Protein AF-A0AA36JBL5-F1 (afdb_monomer)

pLDDT: mean 81.2, std 15.37, range [31.45, 94.56]

Solvent-accessible surface area (backbone atoms only — not comparable to full-atom values): 6962 Å² total; per-residue (Å²): 134,81,83,80,79,85,84,66,90,83,68,50,71,67,66,57,46,62,51,73,68,32,51,54,50,50,47,45,70,74,28,76,80,78,64,76,64,99,62,92,75,74,70,82,41,57,70,32,48,57,27,90,85,73,53,84,54,40,25,43,68,77,63,62,66,41,50,85,86,59,53,72,68,56,55,52,48,47,46,68,69,66,71,41,96,44,58,39,34,30,26,59,97,52,27,53,76,50,74,48,35,60,67,64,73,69,48,90,82,125

Sequence (110 aa):
VRPLDWDSSHQGLLEGTMTRKGAQRLLKMLDPRGQTPDREIDLMDPQFQAPPDGSEPMVEGSPVRVSPDCTVKDVYLLMKVAESDGVVYVTDRGILQGTITLTTLMSREI

Foldseek 3Di:
DDDDDPPPPPWDFCQKDFDPVLVVVVCCVCCVPPPPDPDDDDCPPCCQCQNPVRDDHRIGRDAAEDEPPDDLVVVVVCCVPVVPPQKYFYDDVRITPGIDGPCNSPDPDD

Mean predicted aligned error: 8.46 Å

Radius of gyration: 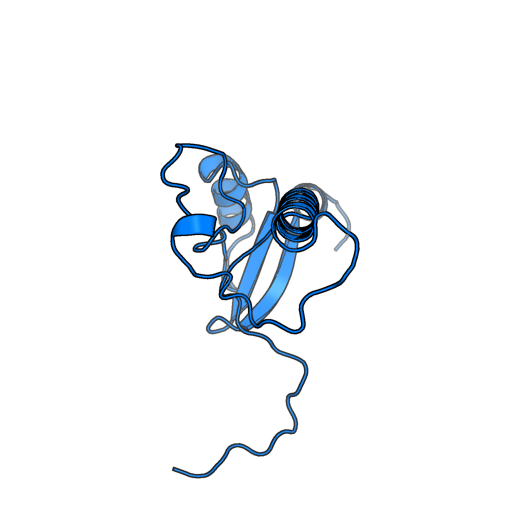17.3 Å; Cα contacts (8 Å, |Δi|>4): 117; chains: 1; bounding box: 46×28×44 Å

Nearest PDB structures (foldseek):
  5mcp-assembly1_D  TM=7.069E-01  e=1.884E-02  Eremothecium gossypii ATCC 10895
  5mcp-assembly1_B  TM=7.668E-01  e=3.382E-02  Eremothecium gossypii ATCC 10895
  4z87-assembly2_D-8  TM=7.384E-01  e=5.689E-02  Eremothecium gossypii ATCC 10895
  1o50-assembly1_A-2  TM=8.892E-01  e=2.539E-01  Thermotoga maritima
  4noc-assembly2_C-2  TM=5.086E-01  e=4.681E-02  Kribbella flavida DSM 17836

InterPro domains:
  IPR000644 CBS domain [PS51371] (58-110)
  IPR046342 CBS domain superfamily [SSF54631] (10-106)

Secondary structure (DSSP, 8-state):
-PPPPS--TT--B---EE-HHHHHHHHHHH-TTS--------TTSHHHHS-TT-PPPSEESS--EE-TT--HHHHHHHHHHS--SSEEEEEETTEEEEEEEHHHHH----

Organism: NCBI:txid2562239

Structure (mmCIF, N/CA/C/O backbone):
data_AF-A0AA36JBL5-F1
#
_entry.id   AF-A0AA36JBL5-F1
#
loop_
_atom_site.group_PDB
_atom_site.id
_atom_site.type_symbol
_atom_site.label_atom_id
_atom_site.label_alt_id
_atom_site.label_comp_id
_atom_site.label_asym_id
_atom_site.label_entity_id
_atom_site.label_seq_id
_atom_site.pdbx_PDB_ins_code
_atom_site.Cartn_x
_atom_site.Cartn_y
_atom_site.Cartn_z
_atom_site.occupancy
_atom_site.B_iso_or_equiv
_atom_site.auth_seq_id
_atom_site.auth_comp_id
_atom_site.auth_asym_id
_atom_site.auth_atom_id
_atom_site.pdbx_PDB_model_num
ATOM 1 N N . VAL A 1 1 ? -26.136 -12.834 -16.562 1.00 43.09 1 VAL A N 1
ATOM 2 C CA . VAL A 1 1 ? -25.249 -11.872 -15.870 1.00 43.09 1 VAL A CA 1
ATOM 3 C C 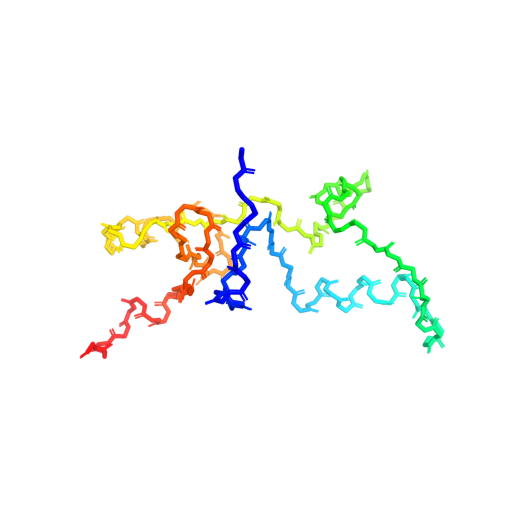. VAL A 1 1 ? -25.464 -10.530 -16.544 1.00 43.09 1 VAL A C 1
ATOM 5 O O . VAL A 1 1 ? -25.189 -10.434 -17.732 1.00 43.09 1 VAL A O 1
ATOM 8 N N . ARG A 1 2 ? -26.130 -9.578 -15.878 1.00 31.45 2 ARG A N 1
ATOM 9 C CA . ARG A 1 2 ? -26.355 -8.242 -16.457 1.00 31.45 2 ARG A CA 1
ATOM 10 C C . ARG A 1 2 ? -25.055 -7.436 -16.353 1.00 31.45 2 ARG A C 1
ATOM 12 O O . ARG A 1 2 ? -24.372 -7.599 -15.342 1.00 31.45 2 ARG A O 1
ATOM 19 N N . PRO A 1 3 ? -24.714 -6.604 -17.348 1.00 39.09 3 PRO A N 1
ATOM 20 C CA . PRO A 1 3 ? -23.619 -5.664 -17.195 1.00 39.09 3 PRO A CA 1
ATOM 21 C C . PRO A 1 3 ? -24.020 -4.629 -16.140 1.00 39.09 3 PRO A C 1
ATOM 23 O O . PRO A 1 3 ? -25.163 -4.175 -16.121 1.00 39.09 3 PRO A O 1
ATOM 26 N N . LEU A 1 4 ? -23.097 -4.330 -15.230 1.00 41.41 4 LEU A N 1
ATOM 27 C CA . LEU A 1 4 ? -23.245 -3.257 -14.254 1.00 41.41 4 LEU A CA 1
ATOM 28 C C . LEU A 1 4 ? -23.182 -1.914 -14.989 1.00 41.41 4 LEU A C 1
ATOM 30 O O . LEU A 1 4 ? -22.214 -1.646 -15.702 1.00 41.41 4 LEU A O 1
ATOM 34 N N . ASP A 1 5 ? -24.233 -1.112 -14.820 1.00 41.34 5 ASP A N 1
ATOM 35 C CA . ASP A 1 5 ? -24.279 0.285 -15.241 1.00 41.34 5 ASP A CA 1
ATOM 36 C C . ASP A 1 5 ? -23.172 1.079 -14.535 1.00 41.34 5 ASP A C 1
ATOM 38 O O . ASP A 1 5 ? -22.954 0.965 -13.329 1.00 41.34 5 ASP A O 1
ATOM 42 N N . TRP A 1 6 ? -22.454 1.868 -15.326 1.00 44.25 6 TRP A N 1
ATOM 43 C CA . TRP A 1 6 ? -21.188 2.528 -15.008 1.00 44.25 6 TRP A CA 1
ATOM 44 C C . TRP A 1 6 ? -21.320 3.823 -14.179 1.00 44.25 6 TRP A C 1
ATOM 46 O O . TRP A 1 6 ? -20.574 4.773 -14.401 1.00 44.25 6 TRP A O 1
ATOM 56 N N . ASP A 1 7 ? -22.210 3.869 -13.186 1.00 45.88 7 ASP A N 1
ATOM 57 C CA . ASP A 1 7 ? -22.454 5.086 -12.381 1.00 45.88 7 ASP A CA 1
ATOM 58 C C . ASP A 1 7 ? -21.869 5.028 -10.947 1.00 45.88 7 ASP A C 1
ATOM 60 O O . ASP A 1 7 ? -22.451 5.513 -9.979 1.00 45.88 7 ASP A O 1
ATOM 64 N N . SER A 1 8 ? -20.676 4.430 -10.797 1.00 46.16 8 SER A N 1
ATOM 65 C CA . SER A 1 8 ? -19.901 4.340 -9.536 1.00 46.16 8 SER A CA 1
ATOM 66 C C . SER A 1 8 ? -18.388 4.567 -9.740 1.00 46.16 8 SER A C 1
ATOM 68 O O . SER A 1 8 ? -17.540 3.888 -9.163 1.00 46.16 8 SER A O 1
ATOM 70 N N . SER A 1 9 ? -18.037 5.519 -10.604 1.00 46.12 9 SER A N 1
ATOM 71 C CA . SER A 1 9 ? -16.728 5.694 -11.262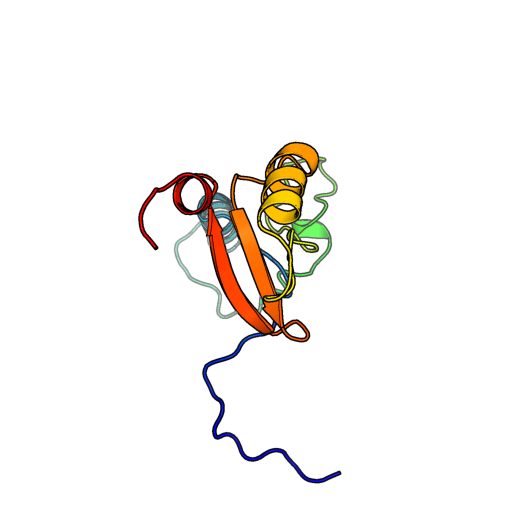 1.00 46.12 9 SER A CA 1
ATOM 72 C C . SER A 1 9 ? -15.521 6.133 -10.403 1.00 46.12 9 SER A C 1
ATOM 74 O O . SER A 1 9 ? -14.504 6.520 -10.968 1.00 46.12 9 SER A O 1
ATOM 76 N N . HIS A 1 10 ? -15.586 6.110 -9.066 1.00 52.38 10 HIS A N 1
ATOM 77 C CA . HIS A 1 10 ? -14.526 6.677 -8.200 1.00 52.38 10 HIS A CA 1
ATOM 78 C C . HIS A 1 10 ? -13.954 5.702 -7.159 1.00 52.38 10 HIS A C 1
ATOM 80 O O . HIS A 1 10 ? -13.143 6.091 -6.322 1.00 52.38 10 HIS A O 1
ATOM 86 N N . GLN A 1 11 ? -14.363 4.436 -7.194 1.00 65.44 11 GLN A N 1
ATOM 87 C CA . GLN A 1 11 ? -13.971 3.439 -6.204 1.00 65.44 11 GLN A CA 1
ATOM 88 C C . GLN A 1 11 ? -13.049 2.393 -6.840 1.00 65.44 11 GLN A C 1
ATOM 90 O O . GLN A 1 11 ? -13.493 1.535 -7.597 1.00 65.44 11 GLN A O 1
ATOM 95 N N . GLY A 1 12 ? -11.747 2.509 -6.565 1.00 82.75 12 GLY A N 1
ATOM 96 C CA . GLY A 1 12 ? -10.714 1.596 -7.058 1.00 82.75 12 GLY A CA 1
ATOM 97 C C . GLY A 1 12 ? -10.407 0.470 -6.070 1.00 82.75 12 GLY A C 1
ATOM 98 O O . GLY A 1 12 ? -10.444 0.673 -4.854 1.00 82.75 12 GLY A O 1
ATOM 99 N N . LEU A 1 13 ? -10.082 -0.712 -6.596 1.00 90.75 13 LEU A N 1
ATOM 100 C CA . LEU A 1 13 ? -9.536 -1.813 -5.801 1.00 90.75 13 LEU A CA 1
ATOM 101 C C . LEU A 1 13 ? -8.097 -1.495 -5.382 1.00 90.75 13 LEU A C 1
ATOM 103 O O . LEU A 1 13 ? -7.301 -1.004 -6.184 1.00 90.75 13 LEU A O 1
ATOM 107 N N . LEU A 1 14 ? -7.761 -1.779 -4.123 1.00 91.38 14 LEU A N 1
ATOM 108 C CA . LEU A 1 14 ? -6.386 -1.686 -3.639 1.00 91.38 14 LEU A CA 1
ATOM 109 C C . LEU A 1 14 ? -5.637 -2.989 -3.945 1.00 91.38 14 LEU A C 1
ATOM 111 O O . LEU A 1 14 ? -5.701 -3.940 -3.161 1.00 91.38 14 LEU A O 1
ATOM 115 N N . GLU A 1 15 ? -4.922 -2.996 -5.067 1.00 91.25 15 GLU A N 1
ATOM 116 C CA . GLU A 1 15 ? -4.076 -4.120 -5.504 1.00 91.25 15 GLU A CA 1
ATOM 117 C C . GLU A 1 15 ? -2.639 -4.030 -4.972 1.00 91.25 15 GLU A C 1
ATOM 119 O O . GLU A 1 15 ? -1.993 -5.045 -4.742 1.00 91.25 15 GLU A O 1
ATOM 124 N N . GLY A 1 16 ? -2.131 -2.818 -4.741 1.00 92.19 16 GLY A N 1
ATOM 125 C CA . GLY A 1 16 ? -0.761 -2.610 -4.287 1.00 92.19 16 GLY A CA 1
ATOM 126 C C . GLY A 1 16 ? -0.467 -1.148 -3.983 1.00 92.19 16 GLY A C 1
ATOM 127 O O . GLY A 1 16 ? -1.301 -0.267 -4.205 1.00 92.19 16 GLY A O 1
ATOM 128 N N . THR A 1 17 ? 0.723 -0.880 -3.450 1.00 91.50 17 THR A N 1
ATOM 129 C CA . THR A 1 17 ? 1.171 0.483 -3.143 1.00 91.50 17 THR A CA 1
ATOM 130 C C . THR A 1 17 ? 2.581 0.725 -3.649 1.00 91.50 17 THR A C 1
ATOM 132 O O . THR A 1 17 ? 3.391 -0.188 -3.773 1.00 91.50 17 THR A O 1
ATOM 135 N N . MET A 1 18 ? 2.870 1.978 -3.975 1.00 92.12 18 MET A N 1
ATOM 136 C CA . MET A 1 18 ? 4.167 2.403 -4.478 1.00 92.12 18 MET A CA 1
ATOM 137 C C . MET A 1 18 ? 4.496 3.749 -3.852 1.00 92.12 18 MET A C 1
ATOM 139 O O . MET A 1 18 ? 3.698 4.689 -3.898 1.00 92.12 18 MET A O 1
ATOM 143 N N . THR A 1 19 ? 5.692 3.870 -3.285 1.00 90.00 19 THR A N 1
ATOM 144 C CA . THR A 1 19 ? 6.155 5.162 -2.783 1.00 90.00 19 THR A CA 1
ATOM 145 C C . THR A 1 19 ? 6.458 6.099 -3.951 1.00 90.00 19 THR A C 1
ATOM 147 O O . THR A 1 19 ? 6.851 5.678 -5.041 1.00 90.00 19 THR A O 1
ATOM 150 N N . ARG A 1 20 ? 6.374 7.414 -3.725 1.00 90.25 20 ARG A N 1
ATOM 151 C CA . ARG A 1 20 ? 6.786 8.402 -4.739 1.00 90.25 20 ARG A CA 1
ATOM 152 C C . ARG A 1 20 ? 8.237 8.188 -5.199 1.00 90.25 20 ARG A C 1
ATOM 154 O O . ARG A 1 20 ? 8.540 8.382 -6.373 1.00 90.25 20 ARG A O 1
ATOM 161 N N . LYS A 1 21 ? 9.121 7.772 -4.284 1.00 89.81 21 LYS A N 1
ATOM 162 C CA . LYS A 1 21 ? 10.516 7.407 -4.579 1.00 89.81 21 LYS A CA 1
ATOM 163 C C . LYS A 1 21 ? 10.578 6.198 -5.523 1.00 89.81 21 LYS A C 1
ATOM 165 O O . LYS A 1 21 ? 11.322 6.247 -6.501 1.00 89.81 21 LYS A O 1
ATOM 170 N N . GLY A 1 22 ? 9.775 5.163 -5.266 1.00 89.06 22 GLY A N 1
ATOM 171 C CA . GLY A 1 22 ? 9.626 3.993 -6.138 1.00 89.06 22 GLY A CA 1
ATOM 172 C C . GLY A 1 22 ? 9.168 4.377 -7.545 1.00 89.06 22 GLY A C 1
ATOM 173 O O . GLY A 1 22 ? 9.831 4.024 -8.517 1.00 89.06 22 GLY A O 1
ATOM 174 N N . ALA A 1 23 ? 8.135 5.218 -7.656 1.00 89.06 23 ALA A N 1
ATOM 175 C CA . ALA A 1 23 ? 7.640 5.714 -8.943 1.00 89.06 23 ALA A CA 1
ATOM 176 C C . ALA A 1 23 ? 8.718 6.471 -9.732 1.00 89.06 23 ALA A C 1
ATOM 178 O O . ALA A 1 23 ? 8.909 6.246 -10.923 1.00 89.06 23 ALA A O 1
ATOM 179 N N . GLN A 1 24 ? 9.476 7.346 -9.068 1.00 88.44 24 GLN A N 1
ATOM 180 C CA . GLN A 1 24 ? 10.572 8.077 -9.708 1.00 88.44 24 GLN A CA 1
ATOM 181 C C . GLN A 1 24 ? 11.706 7.155 -10.170 1.00 88.44 24 GLN A C 1
ATOM 183 O O . GLN A 1 24 ? 12.305 7.406 -11.215 1.00 88.44 24 GLN A O 1
ATOM 188 N N . ARG A 1 25 ? 12.023 6.105 -9.402 1.00 87.12 25 ARG A N 1
ATOM 189 C CA . ARG A 1 25 ? 13.013 5.092 -9.794 1.00 87.12 25 ARG A CA 1
ATOM 190 C C . ARG A 1 25 ? 12.534 4.326 -11.025 1.00 87.12 25 ARG A C 1
ATOM 192 O O . ARG A 1 25 ? 13.297 4.218 -11.981 1.00 87.12 25 ARG A O 1
ATOM 199 N N . LEU A 1 26 ? 11.275 3.889 -11.028 1.00 86.50 26 LEU A N 1
ATOM 200 C CA . LEU A 1 26 ? 10.656 3.193 -12.153 1.00 86.50 26 LEU A CA 1
ATOM 201 C C . LEU A 1 26 ? 10.687 4.047 -13.426 1.00 86.50 26 LEU A C 1
ATOM 203 O O . LEU A 1 26 ? 11.157 3.589 -14.464 1.00 86.50 26 LEU A O 1
ATOM 207 N N . LEU A 1 27 ? 10.284 5.317 -13.328 1.00 86.00 27 LEU A N 1
ATOM 208 C CA . LEU A 1 27 ? 10.320 6.253 -14.455 1.00 86.00 27 LEU A CA 1
ATOM 209 C C . LEU A 1 27 ? 11.736 6.431 -15.011 1.00 86.00 27 LEU A C 1
ATOM 211 O O . LEU A 1 27 ? 11.921 6.385 -16.219 1.00 86.00 27 LEU A O 1
ATOM 215 N N . LYS A 1 28 ? 12.756 6.561 -14.153 1.00 85.50 28 LYS A N 1
ATOM 216 C CA . LYS A 1 28 ? 14.158 6.658 -14.602 1.00 85.50 28 LYS A CA 1
ATOM 217 C C . LYS A 1 28 ? 14.667 5.381 -15.273 1.00 85.50 28 LYS A C 1
ATOM 219 O O . LYS A 1 28 ? 15.522 5.469 -16.149 1.00 85.50 28 LYS A O 1
ATOM 224 N N . MET A 1 29 ? 14.197 4.211 -14.838 1.00 81.88 29 MET A N 1
ATOM 225 C CA . MET A 1 29 ? 14.579 2.924 -15.427 1.00 81.88 29 MET A CA 1
ATOM 226 C C . MET A 1 29 ? 13.957 2.725 -16.808 1.00 81.88 29 MET A C 1
ATOM 228 O O . MET A 1 29 ? 14.633 2.266 -17.725 1.00 81.88 29 MET A O 1
ATOM 232 N N . LEU A 1 30 ? 12.675 3.060 -16.946 1.00 80.88 30 LEU A N 1
ATOM 233 C CA . LEU A 1 30 ? 11.917 2.849 -18.178 1.00 80.88 30 LEU A CA 1
ATOM 234 C C . LEU A 1 30 ? 12.131 3.961 -19.199 1.00 80.88 30 LEU A C 1
ATOM 236 O O . LEU A 1 30 ? 12.073 3.711 -20.400 1.00 80.88 30 LEU A O 1
ATOM 240 N N . ASP A 1 31 ? 12.409 5.167 -18.718 1.00 79.62 31 ASP A N 1
ATOM 241 C CA . ASP A 1 31 ? 12.645 6.337 -19.539 1.00 79.62 31 ASP A CA 1
ATOM 242 C C . ASP A 1 31 ? 13.879 7.134 -19.072 1.00 79.62 31 ASP A C 1
ATOM 244 O O . ASP A 1 31 ? 13.782 8.241 -18.532 1.00 79.62 31 ASP A O 1
ATOM 248 N N . PRO A 1 32 ? 15.091 6.606 -19.307 1.00 71.38 32 PRO A N 1
ATOM 249 C CA . PRO A 1 32 ? 16.322 7.310 -18.966 1.00 71.38 32 PRO A CA 1
ATOM 250 C C . PRO A 1 32 ? 16.563 8.569 -19.821 1.00 71.38 32 PRO A C 1
ATOM 252 O O . PRO A 1 32 ? 17.490 9.325 -19.528 1.00 71.38 32 PRO A O 1
ATOM 255 N N . ARG A 1 33 ? 15.782 8.793 -20.892 1.00 76.06 33 ARG A N 1
ATOM 256 C CA . ARG A 1 33 ? 15.976 9.888 -21.863 1.00 76.06 33 ARG A CA 1
ATOM 257 C C . ARG A 1 33 ? 14.824 10.904 -21.910 1.00 76.06 33 ARG A C 1
ATOM 259 O O . ARG A 1 33 ? 14.924 11.849 -22.688 1.00 76.06 33 ARG A O 1
ATOM 266 N N . GLY A 1 34 ? 13.776 10.750 -21.100 1.00 68.06 34 GLY A N 1
ATOM 267 C CA . GLY A 1 34 ? 12.589 11.617 -21.125 1.00 68.06 34 GLY A CA 1
ATOM 268 C C . GLY A 1 34 ? 11.681 11.411 -22.349 1.00 68.06 34 GLY A C 1
ATOM 269 O O . GLY A 1 34 ? 10.900 12.296 -22.691 1.00 68.06 34 GLY A O 1
ATOM 270 N N . GLN A 1 35 ? 11.838 10.294 -23.057 1.00 65.69 35 GLN A N 1
ATOM 271 C CA . GLN A 1 35 ? 11.007 9.857 -24.171 1.00 65.69 35 GLN A CA 1
ATOM 272 C C . GLN A 1 35 ? 10.030 8.805 -23.645 1.00 65.69 35 GLN A C 1
ATOM 274 O O . GLN A 1 35 ? 10.228 7.616 -23.886 1.00 65.69 35 GLN A O 1
ATOM 279 N N . THR A 1 36 ? 9.024 9.242 -22.881 1.00 62.44 36 THR A N 1
ATOM 280 C CA . THR A 1 36 ? 8.037 8.369 -22.232 1.00 62.44 36 THR A CA 1
ATOM 281 C C . THR A 1 36 ? 7.582 7.276 -23.202 1.00 62.44 36 THR A C 1
ATOM 283 O O . THR A 1 36 ? 6.952 7.600 -24.212 1.00 62.44 36 THR A O 1
ATOM 286 N N . PRO A 1 37 ? 7.912 5.997 -22.962 1.00 57.84 37 PRO A N 1
ATOM 287 C CA . PRO A 1 37 ? 7.467 4.944 -23.850 1.00 57.84 37 PRO A CA 1
ATOM 288 C C . PRO A 1 37 ? 5.956 4.774 -23.705 1.00 57.84 37 PRO A C 1
ATOM 290 O O . PRO A 1 37 ? 5.436 4.707 -22.593 1.00 57.84 37 PRO A O 1
ATOM 293 N N . ASP A 1 38 ? 5.263 4.662 -24.836 1.00 68.50 38 ASP A N 1
ATOM 294 C CA . ASP A 1 38 ? 3.840 4.318 -24.917 1.00 68.50 38 ASP A CA 1
ATOM 295 C C . ASP A 1 38 ? 3.678 2.806 -24.668 1.00 68.50 38 ASP A C 1
ATOM 297 O O . ASP A 1 38 ? 3.341 2.015 -25.550 1.00 68.50 38 ASP A O 1
ATOM 301 N N . ARG A 1 39 ? 4.107 2.368 -23.480 1.00 73.38 39 ARG A N 1
ATOM 302 C CA . ARG A 1 39 ? 4.207 0.962 -23.095 1.00 73.38 39 ARG A CA 1
ATOM 303 C C . ARG A 1 39 ? 3.473 0.743 -21.786 1.00 73.38 39 ARG A C 1
ATOM 305 O O . ARG A 1 39 ? 3.743 1.405 -20.789 1.00 73.38 39 ARG A O 1
ATOM 312 N N . GLU A 1 40 ? 2.592 -0.245 -21.798 1.00 81.81 40 GLU A N 1
ATOM 313 C CA . GLU A 1 40 ? 1.944 -0.749 -20.597 1.00 81.81 40 GLU A CA 1
ATOM 314 C C . GLU A 1 40 ? 2.978 -1.410 -19.675 1.00 81.81 40 GLU A C 1
ATOM 316 O O . GLU A 1 40 ? 3.835 -2.183 -20.119 1.00 81.81 40 GLU A O 1
ATOM 321 N N . ILE A 1 41 ? 2.917 -1.066 -18.390 1.00 83.69 41 ILE A N 1
ATOM 322 C CA . ILE A 1 41 ? 3.804 -1.593 -17.356 1.00 83.69 41 ILE A CA 1
ATOM 323 C C . ILE A 1 41 ? 2.933 -2.360 -16.376 1.00 83.69 41 ILE A C 1
ATOM 325 O O . ILE A 1 41 ? 2.084 -1.769 -15.709 1.00 83.69 41 ILE A O 1
ATOM 329 N N . ASP A 1 42 ? 3.178 -3.659 -16.263 1.00 88.69 42 ASP A N 1
ATOM 330 C CA . ASP A 1 42 ? 2.572 -4.462 -15.212 1.00 88.69 42 ASP A CA 1
ATOM 331 C C . ASP A 1 42 ? 3.314 -4.219 -13.893 1.00 88.69 42 ASP A C 1
ATOM 333 O O . ASP A 1 42 ? 4.421 -4.711 -13.678 1.00 88.69 42 ASP A O 1
ATOM 337 N N . LEU A 1 43 ? 2.711 -3.426 -13.006 1.00 89.88 43 LEU A N 1
ATOM 338 C CA . LEU A 1 43 ? 3.262 -3.135 -11.680 1.00 89.88 43 LEU A CA 1
ATOM 339 C C . LEU A 1 43 ? 3.208 -4.339 -10.732 1.00 89.88 43 LEU A C 1
ATOM 341 O O . LEU A 1 43 ? 3.884 -4.326 -9.703 1.00 89.88 43 LEU A O 1
ATOM 345 N N . MET A 1 44 ? 2.423 -5.365 -11.069 1.00 90.06 44 MET A N 1
ATOM 346 C CA . MET A 1 44 ? 2.316 -6.592 -10.289 1.00 90.06 44 MET A CA 1
ATOM 347 C C . MET A 1 44 ? 3.332 -7.656 -10.717 1.00 90.06 44 MET A C 1
ATOM 349 O O . MET A 1 44 ? 3.368 -8.737 -10.130 1.00 90.06 44 MET A O 1
ATOM 353 N N . ASP A 1 45 ? 4.195 -7.345 -11.688 1.00 90.00 45 ASP A N 1
ATOM 354 C CA . ASP A 1 45 ? 5.294 -8.220 -12.077 1.00 90.00 45 ASP A CA 1
ATOM 355 C C . ASP A 1 45 ? 6.236 -8.469 -10.875 1.00 90.00 45 ASP A C 1
ATOM 357 O O . ASP A 1 45 ? 6.668 -7.512 -10.212 1.00 90.00 45 ASP A O 1
ATOM 361 N N . PRO A 1 46 ? 6.602 -9.738 -10.590 1.00 88.81 46 PRO A N 1
ATOM 362 C CA . PRO A 1 46 ? 7.525 -10.094 -9.516 1.00 88.81 46 PRO A CA 1
ATOM 363 C C . PRO A 1 46 ? 8.832 -9.295 -9.509 1.00 88.81 46 PRO A C 1
ATOM 365 O O . PRO A 1 46 ? 9.384 -9.066 -8.436 1.00 88.81 46 PRO A O 1
ATOM 368 N N . GLN A 1 47 ? 9.313 -8.815 -10.660 1.00 89.38 47 GLN A N 1
ATOM 369 C CA . GLN A 1 47 ? 10.523 -7.990 -10.732 1.00 89.38 47 GLN A CA 1
ATOM 370 C C . GLN A 1 47 ? 10.417 -6.672 -9.943 1.00 89.38 47 GLN A C 1
ATOM 372 O O . GLN A 1 47 ? 11.442 -6.121 -9.541 1.00 89.38 47 GLN A O 1
ATOM 377 N N . PHE A 1 48 ? 9.200 -6.159 -9.722 1.00 89.88 48 PHE A N 1
ATOM 378 C CA . PHE A 1 48 ? 8.951 -4.916 -8.985 1.00 89.88 48 PHE A CA 1
ATOM 379 C C . PHE A 1 48 ? 8.607 -5.148 -7.509 1.00 89.88 48 PHE A C 1
ATOM 381 O O . PHE A 1 48 ? 8.819 -4.242 -6.700 1.00 89.88 48 PHE A O 1
ATOM 388 N N . GLN A 1 49 ? 8.116 -6.341 -7.159 1.00 89.69 49 GLN A N 1
ATOM 389 C CA . GLN A 1 49 ? 7.741 -6.713 -5.787 1.00 89.69 49 GLN A CA 1
ATOM 390 C C . GLN A 1 49 ? 8.849 -7.464 -5.040 1.00 89.69 49 GLN A C 1
ATOM 392 O O . GLN A 1 49 ? 9.027 -7.286 -3.841 1.00 89.69 49 GLN A O 1
ATOM 397 N N . ALA A 1 50 ? 9.612 -8.295 -5.746 1.00 89.06 50 ALA A N 1
ATOM 398 C CA . ALA A 1 50 ? 10.722 -9.071 -5.205 1.00 89.06 50 ALA A CA 1
ATOM 399 C C . ALA A 1 50 ? 11.880 -9.083 -6.218 1.00 89.06 50 ALA A C 1
ATOM 401 O O . ALA A 1 50 ? 12.093 -10.086 -6.910 1.00 89.06 50 ALA A O 1
ATOM 402 N N . PRO A 1 51 ? 12.623 -7.965 -6.341 1.00 87.00 51 PRO A N 1
ATOM 403 C CA . PRO A 1 51 ? 13.709 -7.852 -7.302 1.00 87.00 51 PRO A CA 1
ATOM 404 C C . PRO A 1 51 ? 14.741 -8.985 -7.132 1.00 87.00 51 PRO A C 1
ATOM 406 O O . PRO A 1 51 ? 15.211 -9.233 -6.018 1.00 87.00 51 PRO A O 1
ATOM 409 N N . PRO A 1 52 ? 15.144 -9.672 -8.217 1.00 86.12 52 PRO A N 1
ATOM 410 C CA . PRO A 1 52 ? 16.057 -10.817 -8.137 1.00 86.12 52 PRO A CA 1
ATOM 411 C C . PRO A 1 52 ? 17.478 -10.431 -7.705 1.00 86.12 52 PRO A C 1
ATOM 413 O O . PRO A 1 52 ? 18.257 -11.288 -7.295 1.00 86.12 52 PRO A O 1
ATOM 416 N N . ASP A 1 53 ? 17.824 -9.146 -7.796 1.00 88.12 53 ASP A N 1
ATOM 417 C CA . ASP A 1 53 ? 19.095 -8.585 -7.338 1.00 88.12 53 ASP A CA 1
ATOM 418 C C . ASP A 1 53 ? 19.125 -8.309 -5.823 1.00 88.12 53 ASP A C 1
ATOM 420 O O . ASP A 1 53 ? 20.137 -7.839 -5.304 1.00 88.12 53 ASP A O 1
ATOM 424 N N . GLY A 1 54 ? 18.028 -8.596 -5.111 1.00 85.81 54 GLY A N 1
ATOM 425 C CA . GLY A 1 54 ? 17.880 -8.323 -3.684 1.00 85.81 54 GLY A CA 1
ATOM 426 C C . GLY A 1 54 ? 17.733 -6.837 -3.355 1.00 85.81 54 GLY A C 1
ATOM 427 O O . GLY A 1 54 ? 17.857 -6.461 -2.188 1.00 85.81 54 GLY A O 1
ATOM 428 N N . SER A 1 55 ? 17.507 -5.977 -4.354 1.00 87.12 55 SER A N 1
ATOM 429 C CA . SER A 1 55 ? 17.240 -4.563 -4.111 1.00 87.12 55 SER A CA 1
ATOM 430 C C . SER A 1 55 ? 15.860 -4.337 -3.484 1.00 87.12 55 SER A C 1
ATOM 432 O O . SER A 1 55 ? 14.986 -5.201 -3.511 1.00 87.12 55 SER A O 1
ATOM 434 N N . GLU A 1 56 ? 15.676 -3.153 -2.892 1.00 87.00 56 GLU A N 1
ATOM 435 C CA . GLU A 1 56 ? 14.413 -2.746 -2.268 1.00 87.00 56 GLU A CA 1
ATOM 436 C C . GLU A 1 56 ? 13.249 -2.842 -3.280 1.00 87.00 56 GLU A C 1
ATOM 438 O O . GLU A 1 56 ? 13.380 -2.279 -4.383 1.00 87.00 56 GLU A O 1
ATOM 443 N N . PRO A 1 57 ? 12.129 -3.505 -2.918 1.00 89.38 57 PRO A N 1
ATOM 444 C CA . PRO A 1 57 ? 10.914 -3.541 -3.724 1.00 89.38 57 PRO A CA 1
ATOM 445 C C . PRO A 1 57 ? 10.441 -2.143 -4.116 1.00 89.38 57 PRO A C 1
ATOM 447 O O . PRO A 1 57 ? 10.499 -1.194 -3.334 1.00 89.38 57 PRO A O 1
ATOM 450 N N . MET A 1 58 ? 9.955 -2.003 -5.346 1.00 90.44 58 MET A N 1
ATOM 451 C CA . MET A 1 58 ? 9.348 -0.755 -5.813 1.00 90.44 58 MET A CA 1
ATOM 452 C C . MET A 1 58 ? 7.844 -0.725 -5.552 1.00 90.44 58 MET A C 1
ATOM 454 O O . MET A 1 58 ? 7.293 0.357 -5.347 1.00 90.44 58 MET A O 1
ATOM 458 N N . VAL A 1 59 ? 7.200 -1.894 -5.557 1.00 92.00 59 VAL A N 1
ATOM 459 C CA . VAL A 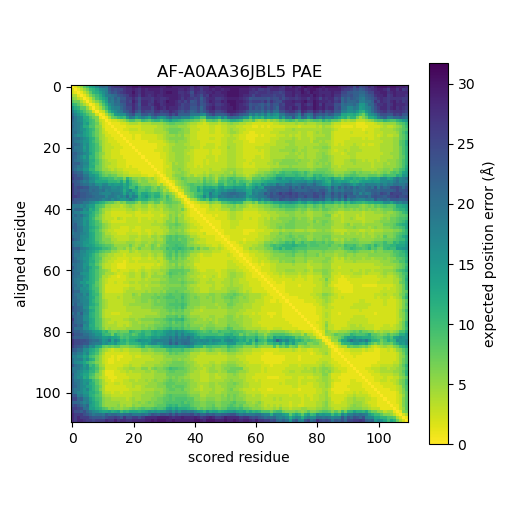1 59 ? 5.763 -2.068 -5.338 1.00 92.00 59 VAL A CA 1
ATOM 460 C C . VAL A 1 59 ? 5.551 -3.030 -4.175 1.00 92.00 59 VAL A C 1
ATOM 462 O O . VAL A 1 59 ? 6.103 -4.125 -4.167 1.00 92.00 59 VAL A O 1
ATOM 465 N N . GLU A 1 60 ? 4.727 -2.629 -3.214 1.00 89.75 60 GLU A N 1
ATOM 466 C CA . GLU A 1 60 ? 4.208 -3.504 -2.164 1.00 89.75 60 GLU A CA 1
ATOM 467 C C . GLU A 1 60 ? 2.889 -4.114 -2.651 1.00 89.75 60 GLU A C 1
ATOM 469 O O . GLU A 1 60 ? 1.893 -3.400 -2.802 1.00 89.75 60 GLU A O 1
ATOM 474 N N . GLY A 1 61 ? 2.900 -5.419 -2.935 1.00 88.81 61 GLY A N 1
ATOM 475 C CA . GLY A 1 61 ? 1.751 -6.160 -3.468 1.00 88.81 61 GLY A CA 1
ATOM 476 C C . GLY A 1 61 ? 0.733 -6.598 -2.408 1.00 88.81 61 GLY A C 1
ATOM 477 O O . GLY A 1 61 ? -0.364 -7.030 -2.747 1.00 88.81 61 GLY A O 1
ATOM 478 N N . SER A 1 62 ? 1.066 -6.487 -1.121 1.00 87.62 62 SER A N 1
ATOM 479 C CA . SER A 1 62 ? 0.176 -6.815 -0.006 1.00 87.62 62 SER A CA 1
ATOM 480 C C . SER A 1 62 ? 0.171 -5.698 1.047 1.00 87.62 62 SER A C 1
ATOM 482 O O . SER A 1 62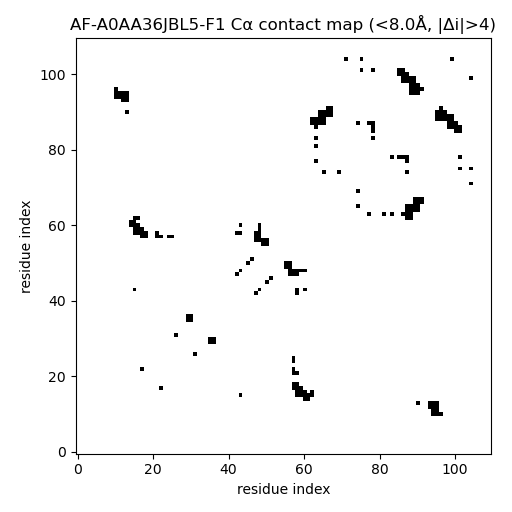 ? 0.571 -5.915 2.197 1.00 87.62 62 SER A O 1
ATOM 484 N N . PRO A 1 63 ? -0.327 -4.497 0.697 1.00 89.56 63 PRO A N 1
ATOM 485 C CA . PRO A 1 63 ? -0.353 -3.373 1.621 1.00 89.56 63 PRO A CA 1
ATOM 486 C C . PRO A 1 63 ? -1.221 -3.667 2.849 1.00 89.56 63 PRO A C 1
ATOM 488 O O . PRO A 1 63 ? -2.296 -4.269 2.754 1.00 89.56 63 PRO A O 1
ATOM 491 N N . VAL A 1 64 ? -0.773 -3.190 4.014 1.00 91.12 64 VAL A N 1
ATOM 492 C CA . VAL A 1 64 ? -1.503 -3.347 5.279 1.00 91.12 64 VAL A CA 1
ATOM 493 C C . VAL A 1 64 ? -2.841 -2.623 5.186 1.00 91.12 64 VAL A C 1
ATOM 495 O O . VAL A 1 64 ? -2.898 -1.400 5.033 1.00 91.12 64 VAL A O 1
ATOM 498 N N . ARG A 1 65 ? -3.930 -3.380 5.310 1.00 92.06 65 ARG A N 1
ATOM 499 C CA . ARG A 1 65 ? -5.292 -2.861 5.189 1.00 92.06 65 ARG A CA 1
ATOM 500 C C . ARG A 1 65 ? -6.211 -3.350 6.295 1.00 92.06 65 ARG A C 1
ATOM 502 O O . ARG A 1 65 ? -6.017 -4.432 6.843 1.00 92.06 65 ARG A O 1
ATOM 509 N N . VAL A 1 66 ? -7.228 -2.548 6.585 1.00 94.06 66 VAL A N 1
ATOM 510 C CA . VAL A 1 66 ? -8.266 -2.821 7.585 1.00 94.06 66 VAL A CA 1
ATOM 511 C C . VAL A 1 66 ? -9.651 -2.534 7.022 1.00 94.06 66 VAL A C 1
ATOM 513 O O . VAL A 1 66 ? -9.808 -1.746 6.091 1.00 94.06 66 VAL A O 1
ATOM 516 N N . SER A 1 67 ? -10.658 -3.165 7.613 1.00 94.56 67 SER A N 1
ATOM 517 C CA . SER A 1 67 ? -12.064 -2.865 7.345 1.00 94.56 67 SER A CA 1
ATOM 518 C C . SER A 1 67 ? -12.513 -1.604 8.109 1.00 94.56 67 SER A C 1
ATOM 520 O O . S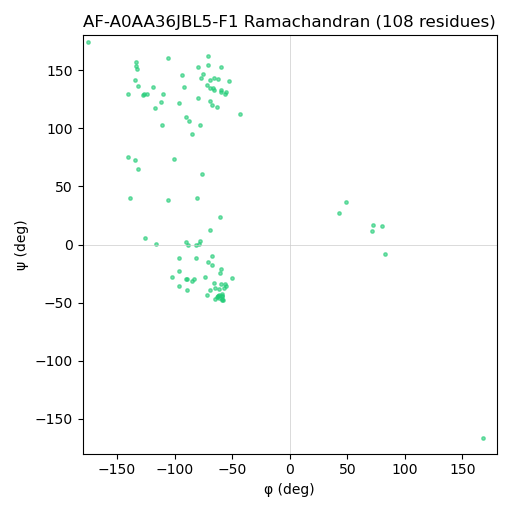ER A 1 67 ? -11.936 -1.312 9.162 1.00 94.56 67 SER A O 1
ATOM 522 N N . PRO A 1 68 ? -13.522 -0.844 7.633 1.00 92.94 68 PRO A N 1
ATOM 523 C CA . PRO A 1 68 ? -14.023 0.348 8.327 1.00 92.94 68 PRO A CA 1
ATOM 524 C C . PRO A 1 68 ? -14.561 0.103 9.747 1.00 92.94 68 PRO A C 1
ATOM 526 O O . PRO A 1 68 ? -14.651 1.040 10.534 1.00 92.94 68 PRO A O 1
ATOM 529 N N . ASP A 1 69 ? -14.927 -1.134 10.079 1.00 93.75 69 ASP A N 1
ATOM 530 C CA . ASP A 1 69 ? -15.410 -1.558 11.401 1.00 93.75 69 ASP A CA 1
ATOM 531 C C . ASP A 1 69 ? -14.282 -1.983 12.365 1.00 93.75 69 ASP A C 1
ATOM 533 O O . ASP A 1 69 ? -14.543 -2.341 13.516 1.00 93.75 69 ASP A O 1
ATOM 537 N N . CYS A 1 70 ? -13.024 -1.935 11.918 1.00 93.50 70 CYS A N 1
ATOM 538 C CA . CYS A 1 70 ? -11.862 -2.300 12.720 1.00 93.50 70 CYS A CA 1
ATOM 539 C C . CYS A 1 70 ? -11.661 -1.338 13.902 1.00 93.50 70 CYS A C 1
ATOM 541 O O . CYS A 1 70 ? -11.860 -0.126 13.793 1.00 93.50 70 CYS A O 1
ATOM 543 N N . THR A 1 71 ? -11.227 -1.865 15.051 1.00 93.56 71 THR A N 1
ATOM 544 C CA . THR A 1 71 ? -11.004 -1.026 16.231 1.00 93.56 71 THR A CA 1
ATOM 545 C C . THR A 1 71 ? -9.723 -0.204 16.098 1.00 93.56 71 THR A C 1
ATOM 547 O O . THR A 1 71 ? -8.708 -0.668 15.580 1.00 93.56 71 THR A O 1
ATOM 550 N N . VAL A 1 72 ? -9.722 1.010 16.657 1.00 90.88 72 VAL A N 1
ATOM 551 C CA . VAL A 1 72 ? -8.537 1.893 16.667 1.00 90.88 72 VAL A CA 1
ATOM 552 C C . VAL A 1 72 ? -7.320 1.213 17.312 1.00 90.88 72 VAL A C 1
ATOM 554 O O . VAL A 1 72 ? -6.186 1.417 16.878 1.00 90.88 72 VAL A O 1
ATOM 557 N N . LYS A 1 73 ? -7.544 0.367 18.326 1.00 91.06 73 LYS A N 1
ATOM 558 C CA . LYS A 1 73 ? -6.485 -0.409 18.982 1.00 91.06 73 LYS A CA 1
ATOM 559 C C . LYS A 1 73 ? -5.813 -1.375 18.004 1.00 91.06 73 LYS A C 1
ATOM 561 O O . LYS A 1 73 ? -4.587 -1.464 18.002 1.00 91.06 73 LYS A O 1
ATOM 566 N N . ASP A 1 74 ? -6.595 -2.069 17.185 1.00 91.00 74 ASP A N 1
ATOM 567 C CA . ASP A 1 74 ? -6.071 -3.028 16.211 1.00 91.00 74 ASP A CA 1
ATOM 568 C C . ASP A 1 74 ? -5.316 -2.311 15.090 1.00 91.00 74 ASP A C 1
ATOM 570 O O . ASP A 1 74 ? -4.226 -2.742 14.719 1.00 91.00 74 ASP A O 1
ATOM 574 N N . VAL A 1 75 ? -5.817 -1.157 14.633 1.00 90.81 75 VAL A N 1
ATOM 575 C CA . VAL A 1 75 ? -5.101 -0.295 13.676 1.00 90.81 75 VAL A CA 1
ATOM 576 C C . VAL A 1 75 ? -3.742 0.137 14.236 1.00 90.81 75 VAL A C 1
ATOM 578 O O . VAL A 1 75 ? -2.728 0.019 13.550 1.00 90.81 75 VAL A O 1
ATOM 581 N N . TYR A 1 76 ? -3.689 0.586 15.495 1.00 89.12 76 TYR A N 1
ATOM 582 C CA . TYR A 1 76 ? -2.430 0.964 16.144 1.00 89.12 76 TYR A CA 1
ATOM 583 C C . TYR A 1 76 ? -1.454 -0.213 16.255 1.00 89.12 76 TYR A C 1
ATOM 585 O O . TYR A 1 76 ? -0.263 -0.059 15.981 1.00 89.12 76 TYR A O 1
ATOM 593 N N . LEU A 1 77 ? -1.944 -1.394 16.644 1.00 89.19 77 LEU A N 1
ATOM 594 C CA . LEU A 1 77 ? -1.112 -2.594 16.724 1.00 89.19 77 LEU A CA 1
ATOM 595 C C . LEU A 1 77 ? -0.566 -2.982 15.350 1.00 89.19 77 LEU A C 1
ATOM 597 O O . LEU A 1 77 ? 0.631 -3.230 15.241 1.00 89.19 77 LEU A O 1
ATOM 601 N N . LEU A 1 78 ? -1.390 -2.955 14.301 1.00 89.38 78 LEU A N 1
ATOM 602 C CA . LEU A 1 78 ? -0.946 -3.212 12.929 1.00 89.38 78 LEU A CA 1
ATOM 603 C C . LEU A 1 78 ? 0.145 -2.231 12.496 1.00 89.38 78 LEU A C 1
ATOM 605 O O . LEU A 1 78 ? 1.173 -2.667 11.987 1.00 89.38 78 LEU A O 1
ATOM 609 N N . MET A 1 79 ? -0.012 -0.936 12.783 1.00 87.94 79 MET A N 1
ATOM 610 C CA . MET A 1 79 ? 1.021 0.067 12.492 1.00 87.94 79 MET A CA 1
ATOM 611 C C . MET A 1 79 ? 2.349 -0.210 13.205 1.00 87.94 79 MET A C 1
ATOM 613 O O . MET A 1 79 ? 3.406 0.108 12.669 1.00 87.94 79 MET A O 1
ATOM 617 N N . LYS A 1 80 ? 2.312 -0.763 14.424 1.00 86.19 80 LYS A N 1
ATOM 618 C CA . LYS A 1 80 ? 3.518 -1.059 15.214 1.00 86.19 80 LYS A CA 1
ATOM 619 C C . LYS A 1 80 ? 4.158 -2.399 14.879 1.00 86.19 80 LYS A C 1
ATOM 621 O O . LYS A 1 80 ? 5.369 -2.515 15.016 1.00 86.19 80 LYS A O 1
ATOM 626 N N . VAL A 1 81 ? 3.364 -3.389 14.482 1.00 83.19 81 VAL A N 1
ATOM 627 C CA . VAL A 1 81 ? 3.831 -4.757 14.218 1.00 83.19 81 VAL A CA 1
ATOM 628 C C . VAL A 1 81 ? 4.265 -4.935 12.771 1.00 83.19 81 VAL A C 1
ATOM 630 O O . VAL A 1 81 ? 5.253 -5.612 12.523 1.00 83.19 81 VAL A O 1
ATOM 633 N N . ALA A 1 82 ? 3.554 -4.336 11.817 1.00 71.94 82 ALA A N 1
ATOM 634 C CA . ALA A 1 82 ? 3.809 -4.567 10.399 1.00 71.94 82 ALA A CA 1
ATOM 635 C C . ALA A 1 82 ? 5.030 -3.806 9.856 1.00 71.94 82 ALA A C 1
ATOM 637 O O . ALA A 1 82 ? 5.236 -3.824 8.649 1.00 71.94 82 ALA A O 1
ATOM 638 N N . GLU A 1 83 ? 5.768 -3.076 10.708 1.00 66.38 83 GLU A N 1
ATOM 639 C CA . GLU A 1 83 ? 6.813 -2.113 10.309 1.00 66.38 83 GLU A CA 1
ATOM 640 C C . GLU A 1 83 ? 6.391 -1.230 9.121 1.00 66.38 83 GLU A C 1
ATOM 642 O O . GLU A 1 83 ? 7.216 -0.753 8.351 1.00 66.38 83 GLU A O 1
ATOM 647 N N . SER A 1 84 ? 5.078 -1.011 8.968 1.00 63.34 84 SER A N 1
ATOM 648 C CA . SER A 1 84 ? 4.531 -0.229 7.867 1.00 63.34 84 SER A CA 1
ATOM 649 C C . SER A 1 84 ? 5.103 1.184 7.935 1.00 63.34 84 SER A C 1
ATOM 651 O O . SER A 1 84 ? 5.354 1.677 9.039 1.00 63.34 84 SER A O 1
ATOM 653 N N . ASP A 1 85 ? 5.198 1.866 6.792 1.00 66.56 85 ASP A N 1
ATOM 654 C CA . ASP A 1 85 ? 5.622 3.273 6.641 1.00 66.56 85 ASP A CA 1
ATOM 655 C C . ASP A 1 85 ? 4.721 4.297 7.385 1.00 66.56 85 ASP A C 1
ATOM 657 O O . ASP A 1 85 ? 4.628 5.472 7.031 1.00 66.56 85 ASP A O 1
ATOM 661 N N . GLY A 1 86 ? 4.004 3.869 8.426 1.00 78.94 86 GLY A N 1
ATOM 662 C CA . GLY A 1 86 ? 3.115 4.674 9.246 1.00 78.94 86 GLY A CA 1
ATOM 663 C C . GLY A 1 86 ? 1.754 4.907 8.603 1.00 78.94 86 GLY A C 1
ATOM 664 O O . GLY A 1 86 ? 1.036 5.801 9.056 1.00 78.94 86 GLY A O 1
ATOM 665 N N . VAL A 1 87 ? 1.404 4.127 7.573 1.00 88.06 87 VAL A N 1
ATOM 666 C CA . VAL A 1 87 ? 0.152 4.233 6.815 1.00 88.06 87 VAL A CA 1
ATOM 667 C C . VAL A 1 87 ? -0.556 2.882 6.779 1.00 88.06 87 VAL A C 1
ATOM 669 O O . VAL A 1 87 ? 0.031 1.870 6.406 1.00 88.06 87 VAL A O 1
ATOM 672 N N . VAL A 1 88 ? -1.840 2.887 7.132 1.00 91.75 88 VAL A N 1
ATOM 673 C CA . VAL A 1 88 ? -2.755 1.748 6.984 1.00 91.75 88 VAL A CA 1
ATOM 674 C C . VAL A 1 88 ? -3.884 2.154 6.048 1.00 91.75 88 VAL A C 1
ATOM 676 O O . VAL A 1 88 ? -4.446 3.244 6.177 1.00 91.75 88 VAL A O 1
ATOM 679 N N . TYR A 1 89 ? -4.235 1.281 5.112 1.00 92.81 89 TYR A N 1
ATOM 680 C CA . TYR A 1 89 ? -5.292 1.540 4.138 1.00 92.81 89 TYR A CA 1
ATOM 681 C C . TYR A 1 89 ? -6.636 1.024 4.656 1.00 92.81 89 TYR A C 1
ATOM 683 O O . TYR A 1 89 ? -6.731 -0.083 5.181 1.00 92.81 89 TYR A O 1
ATOM 691 N N . VAL A 1 90 ? -7.695 1.812 4.506 1.00 93.88 90 VAL A N 1
ATOM 692 C CA . VAL A 1 90 ? -9.054 1.392 4.866 1.00 93.88 90 VAL A CA 1
ATOM 693 C C . VAL A 1 90 ? -9.736 0.885 3.610 1.00 93.88 90 VAL A C 1
ATOM 695 O O . VAL A 1 90 ? -9.851 1.621 2.628 1.00 93.88 90 VAL A O 1
ATOM 698 N N . THR A 1 91 ? -10.191 -0.365 3.635 1.00 94.06 91 THR A N 1
ATOM 699 C CA . THR A 1 91 ? -10.855 -0.996 2.495 1.00 94.06 91 THR A CA 1
ATOM 700 C C . THR A 1 91 ? -12.147 -1.685 2.901 1.00 94.06 91 THR A C 1
ATOM 702 O O . THR A 1 91 ? -12.148 -2.438 3.869 1.00 94.06 91 THR A O 1
ATOM 705 N N . ASP A 1 92 ? -13.205 -1.523 2.110 1.00 93.62 92 ASP A N 1
ATOM 706 C CA . ASP A 1 92 ? -14.423 -2.337 2.203 1.00 93.62 92 ASP A CA 1
ATOM 707 C C . ASP A 1 92 ? -14.531 -3.209 0.950 1.00 93.62 92 ASP A C 1
ATOM 709 O O . ASP A 1 92 ? -14.481 -2.699 -0.168 1.00 93.62 92 ASP A O 1
ATOM 713 N N . ARG A 1 93 ? -14.605 -4.536 1.116 1.00 89.69 93 ARG A N 1
ATOM 714 C CA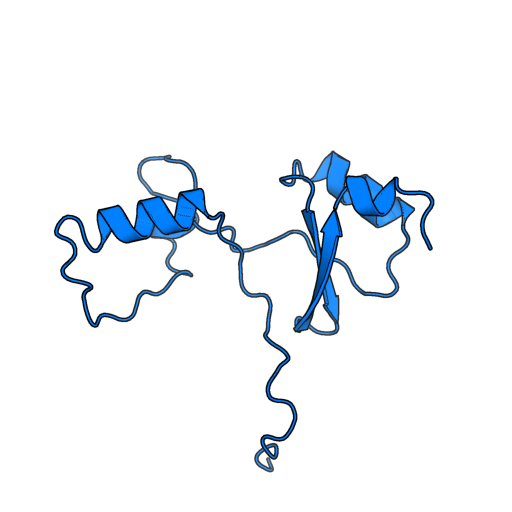 . ARG A 1 93 ? -14.601 -5.513 0.003 1.00 89.69 93 ARG A CA 1
ATOM 715 C C . ARG A 1 93 ? -13.472 -5.282 -1.020 1.00 89.69 93 ARG A C 1
ATOM 717 O O . ARG A 1 93 ? -13.666 -5.458 -2.218 1.00 89.69 93 ARG A O 1
ATOM 724 N N . GLY A 1 94 ? -12.295 -4.873 -0.541 1.00 87.56 94 GLY A N 1
ATOM 725 C CA . GLY A 1 94 ? -11.117 -4.576 -1.369 1.00 87.56 94 GLY A CA 1
ATOM 726 C C . GLY A 1 94 ? -11.096 -3.177 -1.996 1.00 87.56 94 GLY A C 1
ATOM 727 O O . GLY A 1 94 ? -10.062 -2.769 -2.521 1.00 87.56 94 GLY A O 1
ATOM 728 N N . ILE A 1 95 ? -12.189 -2.417 -1.898 1.00 91.50 95 ILE A N 1
ATOM 729 C CA . ILE A 1 95 ? -12.2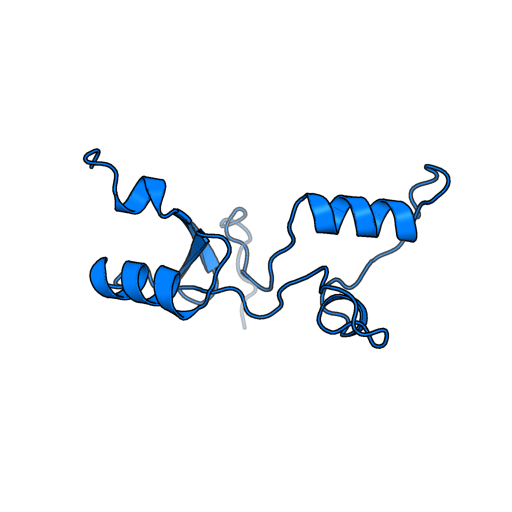96 -1.052 -2.418 1.00 91.50 95 ILE A CA 1
ATOM 730 C C . ILE A 1 95 ? -11.635 -0.082 -1.444 1.00 91.50 95 ILE A C 1
ATOM 732 O O . ILE A 1 95 ? -12.010 -0.049 -0.270 1.00 91.50 95 ILE A O 1
ATOM 736 N N . LEU A 1 96 ? -10.702 0.738 -1.931 1.00 91.69 96 LEU A N 1
ATOM 737 C CA . LEU A 1 96 ? -10.036 1.762 -1.131 1.00 91.69 96 LEU A CA 1
ATOM 738 C C . LEU A 1 96 ? -11.019 2.869 -0.729 1.00 91.69 96 LEU A C 1
ATOM 740 O O . LEU A 1 96 ? -11.572 3.562 -1.578 1.00 91.69 96 LEU A O 1
ATOM 744 N N . GLN A 1 97 ? -11.190 3.051 0.578 1.00 91.44 97 GLN A N 1
ATOM 745 C CA . GLN A 1 97 ? -12.023 4.102 1.168 1.00 91.44 97 GLN A CA 1
ATOM 746 C C . GLN A 1 97 ? -11.181 5.271 1.692 1.00 91.44 97 GLN A C 1
ATOM 748 O O . GLN A 1 97 ? -11.646 6.407 1.734 1.00 91.44 97 GLN A O 1
ATOM 753 N N . GLY A 1 98 ? -9.934 5.010 2.093 1.00 90.81 98 GLY A N 1
ATOM 754 C CA . GLY A 1 98 ? -9.036 6.040 2.601 1.00 90.81 98 GLY A CA 1
ATOM 755 C C . GLY A 1 98 ? -7.783 5.475 3.256 1.00 90.81 98 GLY A C 1
ATOM 756 O O . GLY A 1 98 ? -7.464 4.293 3.129 1.00 90.81 98 GLY A O 1
ATOM 757 N N . THR A 1 99 ? -7.072 6.336 3.976 1.00 91.44 99 THR A N 1
ATOM 758 C CA . THR A 1 99 ? -5.820 5.999 4.661 1.00 91.44 99 THR A CA 1
ATOM 759 C C . THR A 1 99 ? -5.816 6.557 6.072 1.00 91.44 99 THR A C 1
ATOM 761 O O . THR A 1 99 ? -6.236 7.693 6.289 1.00 91.44 99 THR A O 1
ATOM 764 N N . ILE A 1 100 ? -5.269 5.796 7.013 1.00 91.56 100 ILE A N 1
ATOM 765 C CA . ILE A 1 100 ? -5.016 6.229 8.384 1.00 91.56 100 ILE A CA 1
ATOM 766 C C . ILE A 1 100 ? -3.508 6.346 8.551 1.00 91.56 100 ILE A C 1
ATOM 768 O O . ILE A 1 100 ? -2.767 5.415 8.235 1.00 91.56 100 ILE A O 1
ATOM 772 N N . THR A 1 101 ? -3.057 7.484 9.068 1.00 89.88 101 THR A N 1
ATOM 773 C CA . THR A 1 101 ? -1.662 7.675 9.476 1.00 89.88 101 THR A CA 1
ATOM 774 C C . THR A 1 101 ? -1.546 7.650 10.992 1.00 89.88 101 THR A C 1
ATOM 776 O O . THR A 1 101 ? -2.527 7.906 11.696 1.00 89.88 101 THR A O 1
ATOM 779 N N . LEU A 1 102 ? -0.344 7.406 11.517 1.00 85.75 102 LEU A N 1
ATOM 780 C CA . LEU A 1 102 ? -0.114 7.505 12.961 1.00 85.75 102 LEU A CA 1
ATOM 781 C C . LEU A 1 102 ? -0.482 8.898 13.502 1.00 85.75 102 LEU A C 1
ATOM 783 O O . LEU A 1 102 ? -1.050 9.003 14.585 1.00 85.75 102 LEU A O 1
ATOM 787 N N . THR A 1 103 ? -0.215 9.959 12.737 1.00 85.75 103 THR A N 1
ATOM 788 C CA . THR A 1 103 ? -0.595 11.331 13.102 1.00 85.75 103 THR A CA 1
ATOM 789 C C . THR A 1 103 ? -2.109 11.476 13.231 1.00 85.75 103 THR A C 1
ATOM 791 O O . THR A 1 103 ? -2.574 12.014 14.230 1.00 85.75 103 THR A O 1
ATOM 794 N N . THR A 1 104 ? -2.874 10.945 12.271 1.00 86.31 104 THR A N 1
ATOM 795 C CA . THR A 1 104 ? -4.349 10.933 12.304 1.00 86.31 104 THR A CA 1
ATOM 796 C C . THR A 1 104 ? -4.884 10.147 13.501 1.00 86.31 104 THR A C 1
ATOM 798 O O . THR A 1 104 ? -5.860 10.540 14.125 1.00 86.31 104 THR A O 1
ATOM 801 N N . LEU A 1 105 ? -4.236 9.034 13.846 1.00 84.62 105 LEU A N 1
ATOM 802 C CA . LEU A 1 105 ? -4.667 8.179 14.951 1.00 84.62 105 LEU A CA 1
ATOM 803 C C . LEU A 1 105 ? -4.380 8.801 16.329 1.00 84.62 105 LEU A C 1
ATOM 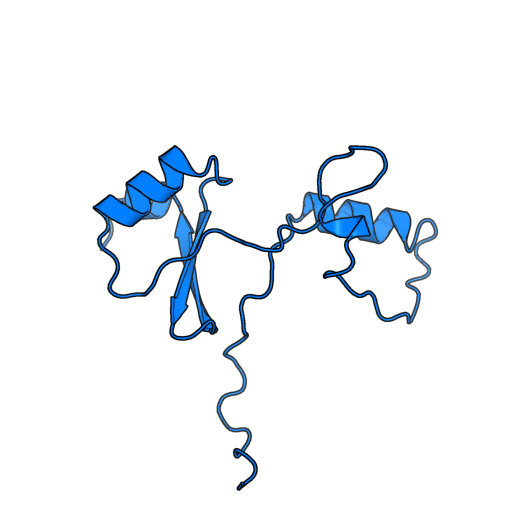805 O O . LEU A 1 105 ? -5.085 8.521 17.295 1.00 84.62 105 LEU A O 1
ATOM 809 N N . MET A 1 106 ? -3.348 9.643 16.419 1.00 83.06 106 MET A N 1
ATOM 810 C CA . MET A 1 106 ? -2.928 10.314 17.655 1.00 83.06 106 MET A CA 1
ATOM 811 C C . MET A 1 106 ? -3.487 11.737 17.796 1.00 83.06 106 MET A C 1
ATOM 813 O O . MET A 1 106 ? -3.373 12.331 18.873 1.00 83.06 106 MET A O 1
ATOM 817 N N . SER A 1 107 ? -4.065 12.311 16.737 1.00 80.62 107 SER A N 1
ATOM 818 C CA . SER A 1 107 ? -4.693 13.629 16.800 1.00 80.62 107 SER A CA 1
ATOM 819 C C . SER A 1 107 ? -5.973 13.588 17.634 1.00 80.62 107 SER A C 1
ATOM 821 O O . SER A 1 107 ? -6.750 12.643 17.565 1.00 80.62 107 SER A O 1
ATOM 823 N N . ARG A 1 108 ? -6.207 14.646 18.417 1.00 59.50 108 ARG A N 1
ATOM 824 C CA . ARG A 1 108 ? -7.440 14.837 19.202 1.00 59.50 108 ARG A CA 1
ATOM 825 C C . ARG A 1 108 ? -8.630 15.342 18.376 1.00 59.50 108 ARG A C 1
ATOM 827 O O . ARG A 1 108 ? -9.682 15.586 18.956 1.00 59.50 108 ARG A O 1
ATOM 834 N N . GLU A 1 109 ? -8.461 15.545 17.073 1.00 52.12 109 GLU A N 1
ATOM 835 C CA . GLU A 1 109 ? -9.518 16.044 16.195 1.00 52.12 109 GLU A CA 1
ATOM 836 C C . GLU A 1 109 ? -10.351 14.870 15.665 1.00 52.12 109 GLU A C 1
ATOM 838 O O . GLU A 1 109 ? -9.888 14.091 14.831 1.00 52.12 109 GLU A O 1
ATOM 843 N N . ILE A 1 110 ? -11.568 14.752 16.207 1.00 46.91 110 ILE A N 1
ATOM 844 C CA . ILE A 1 110 ? -12.718 14.010 15.672 1.00 46.91 110 ILE A CA 1
ATOM 845 C C . ILE A 1 110 ? -13.855 15.022 15.551 1.00 46.91 110 ILE A C 1
ATOM 847 O O . ILE A 1 110 ? -14.046 15.779 16.534 1.00 46.91 110 ILE A O 1
#